Protein AF-A0A6V7QTB5-F1 (afdb_monomer_lite)

pLDDT: mean 77.74, std 9.23, range [52.62, 89.62]

Secondary structure (DSSP, 8-state):
--GGG--HHHHHHHHHHHHHHHTHHHHHHHHHHHHHHHHHT-HHHHHHHHHHHHHHHHHSHHHHHHHHHHHHHHHHHH-HHHHHHTSPP-----TTPPPP----EETTEEHHHHHHHHHHHHHHHHHHTTHHHHHHHHHHHHHHHHHHHHHHSPPPHHHHHHHHHHHHHHHHHHHH--

Structure (mmCIF, N/CA/C/O backbone):
data_AF-A0A6V7QTB5-F1
#
_entry.id   AF-A0A6V7QTB5-F1
#
loop_
_atom_site.group_PDB
_atom_site.id
_atom_site.type_symbol
_atom_site.label_atom_id
_atom_site.label_alt_id
_atom_site.label_comp_id
_atom_site.label_asym_id
_atom_site.label_entity_id
_atom_site.lab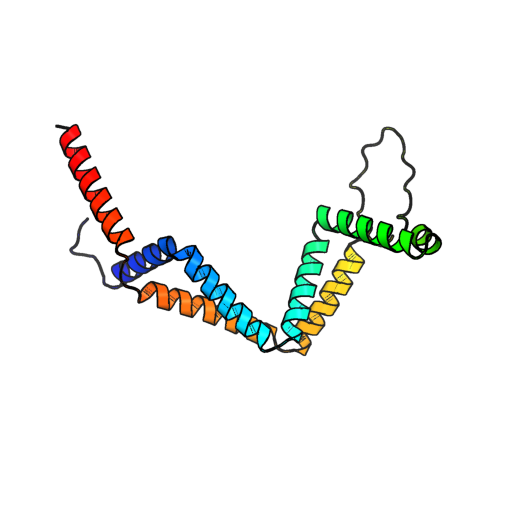el_seq_id
_atom_site.pdbx_PDB_ins_code
_atom_site.Cartn_x
_atom_site.Cartn_y
_atom_site.Cartn_z
_atom_site.occupancy
_atom_site.B_iso_or_equiv
_atom_site.auth_seq_id
_atom_site.auth_comp_id
_atom_site.auth_asym_id
_atom_site.auth_atom_id
_atom_site.pdbx_PDB_model_num
ATOM 1 N N . MET A 1 1 ? -27.037 19.761 29.023 1.00 52.62 1 MET A N 1
ATOM 2 C CA . MET A 1 1 ? -27.208 18.382 28.524 1.00 52.62 1 MET A CA 1
ATOM 3 C C . MET A 1 1 ? -28.286 17.745 29.365 1.00 52.62 1 MET A C 1
ATOM 5 O O . MET A 1 1 ? -28.192 17.825 30.584 1.00 52.62 1 MET A O 1
ATOM 9 N N . ASP A 1 2 ? -29.333 17.241 28.724 1.00 52.91 2 ASP A N 1
ATOM 10 C CA . ASP A 1 2 ? -30.469 16.626 29.403 1.00 52.91 2 ASP A CA 1
ATOM 11 C C . ASP A 1 2 ? -30.120 15.160 29.697 1.00 52.91 2 ASP A C 1
ATOM 13 O O . ASP A 1 2 ? -30.149 14.303 28.817 1.00 52.91 2 ASP A O 1
ATOM 17 N N . TRP A 1 3 ? -29.646 14.895 30.915 1.00 60.69 3 TRP A N 1
ATOM 18 C CA . TRP A 1 3 ? -29.078 13.599 31.309 1.00 60.69 3 TRP A CA 1
ATOM 19 C C . TRP A 1 3 ? -30.129 12.487 31.457 1.00 60.69 3 TRP A C 1
ATOM 21 O O . TRP A 1 3 ? -29.762 11.324 31.597 1.00 60.69 3 TRP A O 1
ATOM 31 N N . GLY A 1 4 ? -31.422 12.827 31.427 1.00 67.38 4 GLY A N 1
ATOM 32 C CA . GLY A 1 4 ? -32.523 11.894 31.685 1.00 67.38 4 GLY A CA 1
ATOM 33 C C . GLY A 1 4 ? -32.846 10.919 30.549 1.00 67.38 4 GLY A C 1
ATOM 34 O O . GLY A 1 4 ? -33.529 9.933 30.799 1.00 67.38 4 GLY A O 1
ATOM 35 N N . ASN A 1 5 ? -32.348 11.165 29.332 1.00 70.75 5 ASN A N 1
ATOM 36 C CA . ASN A 1 5 ? -32.653 10.366 28.134 1.00 70.75 5 ASN A CA 1
ATOM 37 C C . ASN A 1 5 ? -31.423 9.688 27.508 1.00 70.75 5 ASN A C 1
ATOM 39 O O . ASN A 1 5 ? -31.504 9.177 26.395 1.00 70.75 5 ASN A O 1
ATOM 43 N N . VAL A 1 6 ? -30.277 9.703 28.195 1.00 73.94 6 VAL A N 1
ATOM 44 C CA . VAL A 1 6 ? -29.043 9.095 27.684 1.00 73.94 6 VAL A CA 1
ATOM 45 C C . VAL A 1 6 ? -29.136 7.579 27.828 1.00 73.94 6 VAL A C 1
ATOM 47 O O . VAL A 1 6 ? -29.202 7.057 28.944 1.00 73.94 6 VAL A O 1
ATOM 50 N N . THR A 1 7 ? -29.129 6.868 26.705 1.00 82.31 7 THR A N 1
ATOM 51 C CA . THR A 1 7 ? -29.145 5.405 26.701 1.00 82.31 7 THR A CA 1
ATOM 52 C C . THR A 1 7 ? -27.736 4.833 26.870 1.00 82.31 7 THR A C 1
ATOM 54 O O . THR A 1 7 ? -26.720 5.515 26.709 1.00 82.31 7 THR A O 1
ATOM 57 N N . THR A 1 8 ? -27.643 3.549 27.217 1.00 77.06 8 THR A N 1
ATOM 58 C CA . THR A 1 8 ? -26.350 2.853 27.310 1.00 77.06 8 THR A CA 1
ATOM 59 C C . THR A 1 8 ? -25.640 2.760 25.959 1.00 77.06 8 THR A C 1
ATOM 61 O O . THR A 1 8 ? -24.411 2.746 25.929 1.00 77.06 8 THR A O 1
ATOM 64 N N . GLU A 1 9 ? -26.387 2.746 24.856 1.00 81.06 9 GLU A N 1
ATOM 65 C CA . GLU A 1 9 ? -25.855 2.759 23.490 1.00 81.06 9 GLU A CA 1
ATOM 66 C C . GLU A 1 9 ? -25.171 4.098 23.181 1.00 81.06 9 GLU A C 1
ATOM 68 O O . GLU A 1 9 ? -24.017 4.109 22.748 1.00 81.06 9 GLU A O 1
ATOM 73 N N . ASP A 1 10 ? -25.808 5.216 23.550 1.00 79.31 10 ASP A N 1
ATOM 74 C CA . ASP A 1 10 ? -25.248 6.565 23.373 1.00 79.31 10 ASP A CA 1
ATOM 75 C C . ASP A 1 10 ? -23.915 6.739 24.119 1.00 79.31 10 ASP A C 1
ATOM 77 O O . ASP A 1 10 ? -22.973 7.367 23.624 1.00 79.31 10 ASP A O 1
ATOM 81 N N . LEU A 1 11 ? -23.807 6.153 25.317 1.00 74.81 11 LEU A N 1
ATOM 82 C CA . LEU A 1 11 ? -22.572 6.179 26.104 1.00 74.81 11 LEU A CA 1
ATOM 83 C C . LEU A 1 11 ? -21.452 5.381 25.434 1.00 74.81 11 LEU A C 1
ATOM 85 O O . LEU A 1 11 ? -20.308 5.841 25.407 1.00 74.81 11 LEU A O 1
ATOM 89 N N . VAL A 1 12 ? -21.762 4.196 24.902 1.00 77.19 12 VAL A N 1
ATOM 90 C CA . VAL A 1 12 ? -20.783 3.334 24.225 1.00 77.19 12 VAL A CA 1
ATOM 91 C C . VAL A 1 12 ? -20.274 3.991 22.943 1.00 77.19 12 VAL A C 1
ATOM 93 O O . VAL A 1 12 ? -19.063 3.984 22.700 1.00 77.19 12 VAL A O 1
ATOM 96 N N . ASP A 1 13 ? -21.155 4.610 22.161 1.00 79.75 13 ASP A N 1
ATOM 97 C CA . ASP A 1 13 ? -20.770 5.298 20.929 1.00 79.75 13 ASP A CA 1
ATOM 98 C C . ASP A 1 13 ? -19.890 6.525 21.203 1.00 79.75 13 ASP A C 1
ATOM 100 O O . ASP A 1 13 ? -18.825 6.672 20.589 1.00 79.75 13 ASP A O 1
ATOM 104 N N . ALA A 1 14 ? -20.240 7.341 22.203 1.00 76.06 14 ALA A N 1
ATOM 105 C CA . ALA A 1 14 ? -19.421 8.481 22.616 1.00 76.06 14 ALA A CA 1
ATOM 106 C C . ALA A 1 14 ? -18.029 8.051 23.129 1.00 76.06 14 ALA A C 1
ATOM 108 O O . ALA A 1 14 ? -17.004 8.669 22.812 1.00 76.06 14 ALA A O 1
ATOM 109 N N . LEU A 1 15 ? -17.964 6.957 23.897 1.00 76.31 15 LEU A N 1
ATOM 110 C CA . LEU A 1 15 ? -16.710 6.362 24.374 1.00 76.31 15 LEU A CA 1
ATOM 111 C C . LEU A 1 15 ? -15.832 5.870 23.223 1.00 76.31 15 LEU A C 1
ATOM 113 O O . LEU A 1 15 ? -14.628 6.151 23.188 1.00 76.31 15 LEU A O 1
ATOM 117 N N . ARG A 1 16 ? -16.436 5.162 22.268 1.00 78.44 16 ARG A N 1
ATOM 118 C CA . ARG A 1 16 ? -15.759 4.642 21.081 1.00 78.44 16 ARG A CA 1
ATOM 119 C C . ARG A 1 16 ? -15.159 5.770 20.250 1.00 78.44 16 ARG A C 1
ATOM 121 O O . ARG A 1 16 ? -13.987 5.674 19.879 1.00 78.44 16 ARG A O 1
ATOM 128 N N . GLU A 1 17 ? -15.921 6.827 19.980 1.00 81.12 17 GLU A N 1
ATOM 129 C CA . GLU A 1 17 ? -15.454 7.976 19.200 1.00 81.12 17 GLU A CA 1
ATOM 130 C C . GLU A 1 17 ? -14.285 8.691 19.894 1.00 81.12 17 GLU A C 1
ATOM 132 O O . GLU A 1 17 ? -13.239 8.931 19.279 1.00 81.12 17 GLU A O 1
ATOM 137 N N . CYS A 1 18 ? -14.399 8.926 21.206 1.00 76.00 18 CYS A N 1
ATOM 138 C CA . CYS A 1 18 ? -13.336 9.529 22.008 1.00 76.00 18 CYS A CA 1
ATOM 139 C C . CYS A 1 18 ? -12.045 8.692 21.971 1.00 76.00 18 CYS A C 1
ATOM 141 O O . CYS A 1 18 ? -10.950 9.213 21.723 1.00 76.00 18 CYS A O 1
ATOM 143 N N . ASN A 1 19 ? -12.158 7.375 22.165 1.00 81.06 19 ASN A N 1
ATOM 144 C CA . ASN A 1 19 ? -11.010 6.474 22.146 1.00 81.06 19 ASN A CA 1
ATOM 145 C C . ASN A 1 19 ? -10.350 6.422 20.763 1.00 81.06 19 ASN A C 1
ATOM 147 O O . ASN A 1 19 ? -9.125 6.543 20.678 1.00 81.06 19 ASN A O 1
ATOM 151 N N . LEU A 1 20 ? -11.128 6.302 19.681 1.00 79.88 20 LEU A N 1
ATOM 152 C CA . LEU A 1 20 ? -10.620 6.337 18.303 1.00 79.88 20 LEU A CA 1
ATOM 153 C C . LEU A 1 20 ? -9.886 7.641 17.987 1.00 79.88 20 LEU A C 1
ATOM 155 O O . LEU A 1 20 ? -8.852 7.610 17.316 1.00 79.88 20 LEU A O 1
ATOM 159 N N . TYR A 1 21 ? -10.382 8.769 18.496 1.00 79.94 21 TYR A N 1
ATOM 160 C CA . TYR A 1 21 ? -9.748 10.069 18.315 1.00 79.94 21 TYR A CA 1
ATOM 161 C C . TYR A 1 21 ? -8.382 10.148 19.012 1.00 79.94 21 TYR A C 1
ATOM 163 O O . TYR A 1 21 ? -7.379 10.473 18.374 1.00 79.94 21 TYR A O 1
ATOM 171 N N . TYR A 1 22 ? -8.303 9.788 20.298 1.00 76.44 22 TYR A N 1
ATOM 172 C CA . TYR A 1 22 ? -7.052 9.887 21.064 1.00 76.44 22 TYR A CA 1
ATOM 173 C C . TYR A 1 22 ? -6.017 8.810 20.723 1.00 76.44 22 TYR A C 1
ATOM 175 O O . TYR A 1 22 ? -4.818 9.063 20.841 1.00 76.44 22 TYR A O 1
ATOM 183 N N . TYR A 1 23 ? -6.454 7.621 20.304 1.00 76.75 23 TYR A N 1
ATOM 184 C CA . TYR A 1 23 ? -5.582 6.471 20.042 1.00 76.75 23 TYR A CA 1
ATOM 185 C C . TYR A 1 23 ? -5.460 6.110 18.564 1.00 76.75 23 TYR A C 1
ATOM 187 O O . TYR A 1 23 ? -4.987 5.019 18.244 1.00 76.75 23 TYR A O 1
ATOM 195 N N . ARG A 1 24 ? -5.820 7.024 17.655 1.00 81.06 24 ARG A N 1
ATOM 196 C CA . ARG A 1 24 ? -5.770 6.812 16.200 1.00 81.06 24 ARG A CA 1
ATOM 197 C C . ARG A 1 24 ? -4.479 6.121 15.739 1.00 81.06 24 ARG A C 1
ATOM 199 O O . ARG A 1 24 ? -4.543 5.120 15.032 1.00 81.06 24 ARG A O 1
ATOM 206 N N . THR A 1 25 ? -3.316 6.604 16.180 1.00 82.88 25 THR A N 1
ATOM 207 C CA . THR A 1 25 ? -2.013 6.023 15.811 1.00 82.88 25 THR A CA 1
ATOM 208 C C . THR A 1 25 ? -1.803 4.625 16.394 1.00 82.88 25 THR A C 1
ATOM 210 O O . THR A 1 25 ? -1.294 3.748 15.704 1.00 82.88 25 THR A O 1
ATOM 213 N N . ASN A 1 26 ? -2.233 4.374 17.633 1.00 85.25 26 ASN A N 1
ATOM 214 C CA . ASN A 1 26 ? -2.097 3.054 18.253 1.00 85.25 26 ASN A CA 1
ATOM 215 C C . ASN A 1 26 ? -2.985 2.019 17.555 1.00 85.25 26 ASN A C 1
ATOM 217 O O . ASN A 1 26 ? -2.530 0.908 17.299 1.00 85.25 26 ASN A O 1
ATOM 221 N N . TYR A 1 27 ? -4.216 2.388 17.192 1.00 84.56 27 TYR A N 1
ATOM 222 C CA . TYR A 1 27 ? -5.097 1.520 16.409 1.00 84.56 27 TYR A CA 1
ATOM 223 C C . TYR A 1 27 ? -4.549 1.270 15.009 1.00 84.56 27 TYR A C 1
ATOM 225 O O . TYR A 1 27 ? -4.583 0.137 14.536 1.00 84.56 27 TYR A O 1
ATOM 233 N N . PHE A 1 28 ? -3.967 2.292 14.380 1.00 82.31 28 PHE A N 1
ATOM 234 C CA . PHE A 1 28 ? -3.286 2.135 13.101 1.00 82.31 28 PHE A CA 1
ATOM 235 C C . PHE A 1 28 ? -2.123 1.136 13.191 1.00 82.31 28 PHE A C 1
ATOM 237 O O . PHE A 1 28 ? -2.046 0.214 12.381 1.00 82.31 28 PHE A O 1
ATOM 244 N N . ILE A 1 29 ? -1.266 1.254 14.209 1.00 85.94 29 ILE A N 1
ATOM 245 C CA . ILE A 1 29 ? -0.161 0.312 14.446 1.00 85.94 29 ILE A CA 1
ATOM 246 C C . ILE A 1 29 ? -0.697 -1.100 14.697 1.00 85.94 29 ILE A C 1
ATOM 248 O O . ILE A 1 29 ? -0.166 -2.059 14.144 1.00 85.94 29 ILE A O 1
ATOM 252 N N . MET A 1 30 ? -1.767 -1.242 15.480 1.00 84.31 30 MET A N 1
ATOM 253 C CA . MET A 1 30 ? -2.359 -2.545 15.781 1.00 84.31 30 MET A CA 1
ATOM 254 C C . MET A 1 30 ? -2.921 -3.226 14.522 1.00 84.31 30 MET A C 1
ATOM 256 O O . MET A 1 30 ? -2.678 -4.412 14.306 1.00 84.31 30 MET A O 1
ATOM 260 N N . ILE A 1 31 ? -3.607 -2.472 13.653 1.00 84.75 31 ILE A N 1
ATOM 261 C CA . ILE A 1 31 ? -4.093 -2.963 12.353 1.00 84.75 31 ILE A CA 1
ATOM 262 C C . ILE A 1 31 ? -2.912 -3.374 11.470 1.00 84.75 31 ILE A C 1
ATOM 264 O O . ILE A 1 31 ? -2.909 -4.481 10.935 1.00 84.75 31 ILE A O 1
ATOM 268 N N . MET A 1 32 ? -1.887 -2.524 11.350 1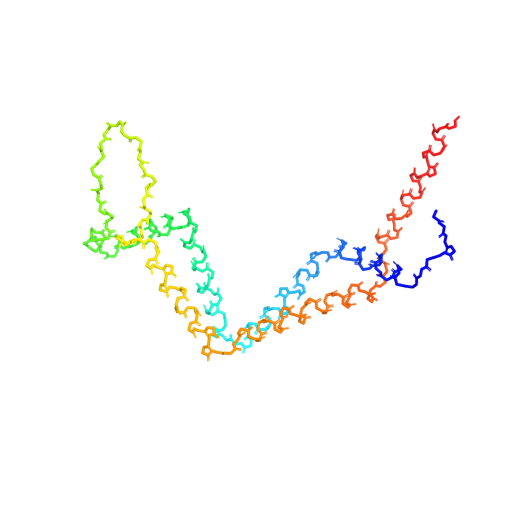.00 82.94 32 MET A N 1
ATOM 269 C CA . MET A 1 32 ? -0.682 -2.837 10.573 1.00 82.94 32 MET A CA 1
ATOM 270 C C . MET A 1 32 ? 0.037 -4.085 11.096 1.00 82.94 32 MET A C 1
ATOM 272 O O . MET A 1 32 ? 0.518 -4.889 10.303 1.00 82.94 32 MET A O 1
ATOM 276 N N . PHE A 1 33 ? 0.073 -4.288 12.413 1.00 83.38 33 PHE A N 1
ATOM 277 C CA . PHE A 1 33 ? 0.692 -5.453 13.038 1.00 83.38 33 PHE A CA 1
ATOM 278 C C . PHE A 1 33 ? -0.086 -6.746 12.756 1.00 83.38 33 PHE A C 1
ATOM 280 O O . PHE A 1 33 ? 0.510 -7.743 12.349 1.00 83.38 33 PHE A O 1
ATOM 287 N N . ILE A 1 34 ? -1.416 -6.730 12.898 1.00 81.88 34 ILE A N 1
ATOM 288 C CA . ILE A 1 34 ? -2.278 -7.887 12.591 1.00 81.88 34 ILE A CA 1
ATOM 289 C C . ILE A 1 34 ? -2.188 -8.250 11.106 1.00 81.88 34 ILE A C 1
ATOM 291 O O . ILE A 1 34 ? -2.042 -9.426 10.764 1.00 81.88 34 ILE A O 1
ATOM 295 N N . LEU A 1 35 ? -2.207 -7.247 10.225 1.00 79.00 35 LEU A N 1
ATOM 296 C CA . LEU A 1 35 ? -2.003 -7.450 8.793 1.00 79.00 35 LEU A CA 1
ATOM 297 C C . LEU A 1 35 ? -0.614 -8.023 8.510 1.00 79.00 35 LEU A C 1
ATOM 299 O O . LEU A 1 35 ? -0.504 -9.030 7.813 1.00 79.00 35 LEU A O 1
ATOM 303 N N . GLY A 1 36 ? 0.433 -7.442 9.098 1.00 78.38 36 GLY A N 1
ATOM 304 C CA . GLY A 1 36 ? 1.813 -7.903 8.962 1.00 78.38 36 GLY A CA 1
ATOM 305 C C . GLY A 1 36 ? 1.991 -9.365 9.372 1.00 78.38 36 GLY A C 1
ATOM 306 O O . GLY A 1 36 ? 2.581 -10.139 8.624 1.00 78.38 36 GLY A O 1
ATOM 307 N N . LEU A 1 37 ? 1.411 -9.785 10.500 1.00 78.81 37 LEU A N 1
ATOM 308 C CA . LEU A 1 37 ? 1.417 -11.187 10.932 1.00 78.81 37 LEU A CA 1
ATOM 309 C C . LEU A 1 37 ? 0.648 -12.109 9.972 1.00 78.81 37 LEU A C 1
ATOM 311 O O . LEU A 1 37 ? 1.084 -13.235 9.720 1.00 78.81 37 LEU A O 1
ATOM 315 N N . GLY A 1 38 ? -0.468 -11.636 9.410 1.00 74.69 38 GLY A N 1
ATOM 316 C CA . GLY A 1 38 ? -1.218 -12.353 8.376 1.00 74.69 38 GLY A CA 1
ATOM 317 C C . GLY A 1 38 ? -0.380 -12.610 7.120 1.00 74.69 38 GLY A C 1
ATOM 318 O O . GLY A 1 38 ? -0.366 -13.729 6.607 1.00 74.69 38 GLY A O 1
ATOM 319 N N . PHE A 1 39 ? 0.382 -11.606 6.679 1.00 72.25 39 PHE A N 1
ATOM 320 C CA . PHE A 1 39 ? 1.300 -11.715 5.542 1.00 72.25 39 PHE A CA 1
ATOM 321 C C . PHE A 1 39 ? 2.539 -12.570 5.847 1.00 72.25 39 PHE A C 1
ATOM 323 O O . PHE A 1 39 ? 2.940 -13.378 5.011 1.00 72.25 39 PHE A O 1
ATOM 330 N N . LEU A 1 40 ? 3.120 -12.464 7.048 1.00 73.00 40 LEU A N 1
ATOM 331 C CA . LEU A 1 40 ? 4.299 -13.243 7.460 1.00 73.00 40 LEU A CA 1
ATOM 332 C C . LEU A 1 40 ? 4.046 -14.755 7.470 1.00 73.00 40 LEU A C 1
ATOM 334 O O . LEU A 1 40 ? 4.955 -15.534 7.194 1.00 73.00 40 LEU A O 1
ATOM 338 N N . ARG A 1 41 ? 2.807 -15.190 7.727 1.00 71.19 41 ARG A N 1
ATOM 339 C CA . ARG A 1 41 ? 2.439 -16.614 7.674 1.00 71.19 41 ARG A CA 1
ATOM 340 C C . ARG A 1 41 ? 2.513 -17.215 6.268 1.00 71.19 41 ARG A C 1
ATOM 342 O O . ARG A 1 41 ? 2.511 -18.441 6.148 1.00 71.19 41 ARG A O 1
ATOM 349 N N . LYS A 1 42 ? 2.534 -16.397 5.209 1.00 73.81 42 LYS A N 1
ATOM 350 C CA . LYS A 1 42 ? 2.494 -16.854 3.812 1.00 73.81 42 LYS A CA 1
ATOM 351 C C . LYS A 1 42 ? 3.424 -15.993 2.938 1.00 73.81 42 LYS A C 1
ATOM 353 O O . LYS A 1 42 ? 2.987 -14.964 2.423 1.00 73.81 42 LYS A O 1
ATOM 358 N N . PRO A 1 43 ? 4.674 -16.423 2.669 1.00 74.75 43 PRO A N 1
ATOM 359 C CA . PRO A 1 43 ? 5.653 -15.609 1.934 1.00 74.75 43 PRO A CA 1
ATOM 360 C C . PRO A 1 43 ? 5.197 -15.243 0.511 1.00 74.75 43 PRO A C 1
ATOM 362 O O . PRO A 1 43 ? 5.532 -14.176 0.004 1.00 74.75 43 PRO A O 1
ATOM 365 N N . LEU A 1 44 ? 4.362 -16.079 -0.115 1.00 78.25 44 LEU A N 1
ATOM 366 C CA . LEU A 1 44 ? 3.779 -15.808 -1.434 1.00 78.25 44 LEU A CA 1
ATOM 367 C C . LEU A 1 44 ? 2.852 -14.580 -1.448 1.00 78.25 44 LEU A C 1
ATOM 369 O O . LEU A 1 44 ? 2.810 -13.865 -2.447 1.00 78.25 44 LEU A O 1
ATOM 373 N N . ALA A 1 45 ? 2.154 -14.292 -0.344 1.00 78.00 45 ALA A N 1
ATOM 374 C CA . ALA A 1 45 ? 1.281 -13.123 -0.244 1.00 78.00 45 ALA A CA 1
ATOM 375 C C . ALA A 1 45 ? 2.086 -11.813 -0.201 1.00 78.00 45 ALA A C 1
ATOM 377 O O . ALA A 1 45 ? 1.655 -10.805 -0.755 1.00 78.00 45 ALA A O 1
ATOM 378 N N . ILE A 1 46 ? 3.285 -11.843 0.391 1.00 80.75 46 ILE A N 1
ATOM 379 C CA . ILE A 1 46 ? 4.209 -10.700 0.411 1.00 80.75 46 ILE A CA 1
ATOM 380 C C . ILE A 1 46 ? 4.673 -10.383 -1.012 1.00 80.75 46 ILE A C 1
ATOM 382 O O . ILE A 1 46 ? 4.618 -9.232 -1.438 1.00 80.75 46 ILE A O 1
ATOM 386 N N . VAL A 1 47 ? 5.070 -11.404 -1.778 1.00 83.31 47 VAL A N 1
ATOM 387 C CA . VAL A 1 47 ? 5.485 -11.230 -3.179 1.00 83.31 47 VAL A CA 1
ATOM 388 C C . VAL A 1 47 ? 4.332 -10.680 -4.021 1.00 83.31 47 VAL A C 1
ATOM 390 O O . VAL A 1 47 ? 4.528 -9.724 -4.769 1.00 83.31 47 VAL A O 1
ATOM 393 N N . ALA A 1 48 ? 3.119 -11.218 -3.856 1.00 84.81 48 ALA A N 1
ATOM 394 C CA . ALA A 1 48 ? 1.932 -10.733 -4.558 1.00 84.81 48 ALA A CA 1
ATOM 395 C C . ALA A 1 48 ? 1.620 -9.259 -4.236 1.00 84.81 48 ALA A C 1
ATOM 397 O O . ALA A 1 48 ? 1.314 -8.495 -5.154 1.00 84.81 48 ALA A O 1
ATOM 398 N N . ALA A 1 49 ? 1.752 -8.855 -2.965 1.00 84.31 49 ALA A N 1
ATOM 399 C CA . ALA A 1 49 ? 1.537 -7.485 -2.494 1.00 84.31 49 ALA A CA 1
ATOM 400 C C . ALA A 1 49 ? 2.617 -6.497 -2.974 1.00 84.31 49 ALA A C 1
ATOM 402 O O . ALA A 1 49 ? 2.320 -5.353 -3.317 1.00 84.31 49 ALA A O 1
ATOM 403 N N . ILE A 1 50 ? 3.878 -6.927 -3.053 1.00 86.31 50 ILE A N 1
ATOM 404 C CA . ILE A 1 50 ? 4.943 -6.120 -3.664 1.00 86.31 50 ILE A CA 1
ATOM 405 C C . ILE A 1 50 ? 4.644 -5.915 -5.152 1.00 86.31 50 ILE A C 1
ATOM 407 O O . ILE A 1 50 ? 4.807 -4.815 -5.676 1.00 86.31 50 ILE A O 1
ATOM 411 N N . LEU A 1 51 ? 4.158 -6.954 -5.834 1.00 85.88 51 LEU A N 1
ATOM 412 C CA . LEU A 1 51 ? 3.853 -6.898 -7.259 1.00 85.88 51 LEU A CA 1
ATOM 413 C C . LEU A 1 51 ? 2.637 -6.018 -7.577 1.00 85.88 51 LEU A C 1
ATOM 415 O O . LEU A 1 51 ? 2.670 -5.259 -8.550 1.00 85.88 51 LEU A O 1
ATOM 419 N N . THR A 1 52 ? 1.590 -6.050 -6.742 1.00 87.50 52 THR A N 1
ATOM 420 C CA . THR A 1 52 ? 0.484 -5.081 -6.838 1.00 87.50 52 THR A CA 1
ATOM 421 C C . THR A 1 52 ? 0.983 -3.664 -6.579 1.00 87.50 52 THR A C 1
ATOM 423 O O . THR A 1 52 ? 0.664 -2.762 -7.350 1.00 87.50 52 THR A O 1
ATOM 426 N N . GLY A 1 53 ? 1.813 -3.463 -5.550 1.00 88.06 53 GLY A N 1
ATOM 427 C CA . GLY A 1 53 ? 2.410 -2.165 -5.236 1.00 88.06 53 GLY A CA 1
ATOM 428 C C . GLY A 1 53 ? 3.232 -1.600 -6.396 1.00 88.06 53 GLY A C 1
ATOM 429 O O . GLY A 1 53 ? 3.063 -0.440 -6.766 1.00 88.06 53 GLY A O 1
ATOM 430 N N . LEU A 1 54 ? 4.057 -2.431 -7.038 1.00 86.31 54 LEU A N 1
ATOM 431 C CA . LEU A 1 54 ? 4.815 -2.059 -8.235 1.00 86.31 54 LEU A CA 1
ATOM 432 C C . LEU A 1 54 ? 3.901 -1.730 -9.419 1.00 86.31 54 LEU A C 1
ATOM 434 O O . LEU A 1 54 ? 4.151 -0.756 -10.125 1.00 86.31 54 LEU A O 1
ATOM 438 N N . THR A 1 55 ? 2.819 -2.486 -9.612 1.00 88.38 55 THR A N 1
ATOM 439 C CA . THR A 1 55 ? 1.809 -2.193 -10.643 1.00 88.38 55 THR A CA 1
ATOM 440 C C . THR A 1 55 ? 1.209 -0.800 -10.440 1.00 88.38 55 THR A C 1
ATOM 442 O O . THR A 1 55 ? 1.148 -0.014 -11.384 1.00 88.38 55 THR A O 1
ATOM 445 N N . ILE A 1 56 ? 0.819 -0.471 -9.203 1.00 88.12 56 ILE A N 1
ATOM 446 C CA . ILE A 1 56 ? 0.270 0.843 -8.839 1.00 88.12 56 ILE A CA 1
ATOM 447 C C . ILE A 1 56 ? 1.326 1.938 -9.027 1.00 88.12 56 ILE A C 1
ATOM 449 O O . ILE A 1 56 ? 1.028 2.996 -9.576 1.00 88.12 56 ILE A O 1
ATOM 453 N N . ALA A 1 57 ? 2.576 1.684 -8.638 1.00 87.12 57 ALA A N 1
ATOM 454 C CA . ALA A 1 57 ? 3.667 2.630 -8.834 1.00 87.12 57 ALA A CA 1
ATOM 455 C C . ALA A 1 57 ? 3.904 2.929 -10.326 1.00 87.1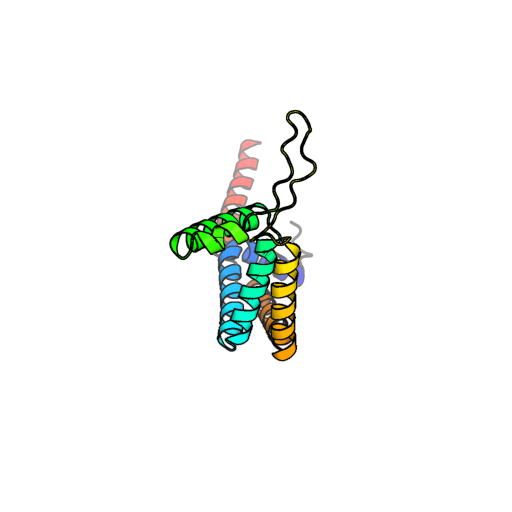2 57 ALA A C 1
ATOM 457 O O . ALA A 1 57 ? 4.120 4.081 -10.686 1.00 87.12 57 ALA A O 1
ATOM 458 N N . PHE A 1 58 ? 3.779 1.939 -11.217 1.00 83.06 58 PHE A N 1
ATOM 459 C CA . PHE A 1 58 ? 3.884 2.151 -12.668 1.00 83.06 58 PHE A CA 1
ATOM 460 C C . PHE A 1 58 ? 2.722 2.939 -13.287 1.00 83.06 58 PHE A C 1
ATOM 462 O O . PHE A 1 58 ? 2.882 3.476 -14.386 1.00 83.06 58 PHE A O 1
ATOM 469 N N . LEU A 1 59 ? 1.580 3.048 -12.602 1.00 84.50 59 LEU A N 1
ATOM 470 C CA . LEU A 1 59 ? 0.502 3.964 -12.993 1.00 84.50 59 LEU A CA 1
ATOM 471 C C . LEU A 1 59 ? 0.843 5.427 -12.671 1.00 84.50 59 LEU A C 1
ATOM 473 O O . LEU A 1 59 ? 0.239 6.326 -13.251 1.00 84.50 59 LEU A O 1
ATOM 477 N N . ASN A 1 60 ? 1.814 5.674 -11.785 1.00 87.62 60 ASN A N 1
ATOM 478 C CA . ASN A 1 60 ? 2.302 7.012 -11.482 1.00 87.62 60 ASN A CA 1
ATOM 479 C C . ASN A 1 60 ? 3.385 7.441 -12.486 1.00 87.62 60 ASN A C 1
ATOM 481 O O . ASN A 1 60 ? 4.460 6.842 -12.582 1.00 87.62 60 ASN A O 1
ATOM 485 N N . ASP A 1 61 ? 3.112 8.537 -13.189 1.00 81.44 61 ASP A N 1
ATOM 486 C CA . ASP A 1 61 ? 3.980 9.102 -14.222 1.00 81.44 61 ASP A CA 1
ATOM 487 C C . ASP A 1 61 ? 5.384 9.442 -13.696 1.00 81.44 61 ASP A C 1
ATOM 489 O O . ASP A 1 61 ? 6.384 9.122 -14.346 1.00 81.44 61 ASP A O 1
ATOM 493 N N . SER A 1 62 ? 5.482 10.019 -12.494 1.00 84.81 62 SER A N 1
ATOM 494 C CA . SER A 1 62 ? 6.765 10.399 -11.885 1.00 84.81 62 SER A CA 1
ATOM 495 C C . SER A 1 62 ? 7.638 9.182 -11.587 1.00 84.81 62 SER A C 1
ATOM 497 O O . SER A 1 62 ? 8.846 9.193 -11.835 1.00 84.81 62 SER A O 1
ATOM 499 N N . PHE A 1 63 ? 7.024 8.105 -11.095 1.00 86.19 63 PHE A N 1
ATOM 500 C CA . PHE A 1 63 ? 7.735 6.867 -10.795 1.00 86.19 63 PHE A CA 1
ATOM 501 C C . PHE A 1 63 ? 8.179 6.159 -12.078 1.00 86.19 63 PHE A C 1
ATOM 503 O O . PHE A 1 63 ? 9.333 5.747 -12.182 1.00 86.19 63 PHE A O 1
ATOM 510 N N . ALA A 1 64 ? 7.303 6.073 -13.082 1.00 83.81 64 ALA A N 1
ATOM 511 C CA . ALA A 1 64 ? 7.612 5.436 -14.359 1.00 83.81 64 ALA A CA 1
ATOM 512 C C . ALA A 1 64 ? 8.799 6.103 -15.081 1.00 83.81 64 ALA A C 1
ATOM 514 O O . ALA A 1 64 ? 9.665 5.410 -15.622 1.00 83.81 64 ALA A O 1
ATOM 515 N N . VAL A 1 65 ? 8.876 7.440 -15.054 1.00 82.19 65 VAL A N 1
ATOM 516 C CA . VAL A 1 65 ? 9.995 8.195 -15.642 1.00 82.19 65 VAL A CA 1
ATOM 517 C C . VAL A 1 65 ? 11.292 7.963 -14.864 1.00 82.19 65 VAL A C 1
ATOM 519 O O . VAL A 1 65 ? 12.308 7.622 -15.477 1.00 82.19 65 VAL A O 1
ATOM 522 N N . ALA A 1 66 ? 11.260 8.086 -13.533 1.00 86.12 66 ALA A N 1
ATOM 523 C CA . ALA A 1 66 ? 12.435 7.881 -12.685 1.00 86.12 66 ALA A CA 1
ATOM 524 C C . ALA A 1 66 ? 12.982 6.448 -12.792 1.00 86.12 66 ALA A C 1
ATOM 526 O O . ALA A 1 66 ? 14.192 6.239 -12.915 1.00 86.12 66 ALA A O 1
ATOM 527 N N . PHE A 1 67 ? 12.090 5.454 -12.812 1.00 86.19 67 PHE A N 1
ATOM 528 C CA . PHE A 1 67 ? 12.447 4.053 -12.996 1.00 86.19 67 PHE A CA 1
ATOM 529 C C . PHE A 1 67 ? 13.111 3.819 -14.355 1.00 86.19 67 PHE A C 1
ATOM 531 O O . PHE A 1 67 ? 14.197 3.244 -14.418 1.00 86.19 67 PHE A O 1
ATOM 538 N N . ASN A 1 68 ? 12.512 4.316 -15.443 1.00 86.19 68 ASN A N 1
ATOM 539 C CA . ASN A 1 68 ? 13.080 4.187 -16.782 1.00 86.19 68 ASN A CA 1
ATOM 540 C C . ASN A 1 68 ? 14.470 4.834 -16.884 1.00 86.19 68 ASN A C 1
ATOM 542 O O . ASN A 1 68 ? 15.382 4.263 -17.485 1.00 86.19 68 ASN A O 1
ATOM 546 N N . GLU A 1 69 ? 14.655 6.010 -16.282 1.00 85.31 69 GLU A N 1
ATOM 547 C CA . GLU A 1 69 ? 15.947 6.687 -16.261 1.00 85.31 69 GLU A CA 1
ATOM 548 C C . GLU A 1 69 ? 16.993 5.887 -15.478 1.00 85.31 69 GLU A C 1
ATOM 550 O O . GLU A 1 69 ? 18.110 5.695 -15.968 1.00 85.31 69 GLU A O 1
ATOM 555 N N . LYS A 1 70 ? 16.631 5.366 -14.300 1.00 89.06 70 LYS A N 1
ATOM 556 C CA . LYS A 1 70 ? 17.536 4.555 -13.484 1.00 89.06 70 LYS A CA 1
ATOM 557 C C . LYS A 1 70 ? 17.931 3.266 -14.201 1.00 89.06 70 LYS A C 1
ATOM 559 O O . LYS A 1 70 ? 19.123 2.997 -14.317 1.00 89.06 70 LYS A O 1
ATOM 564 N N . VAL A 1 71 ? 16.961 2.532 -14.749 1.00 86.44 71 VAL A N 1
ATOM 565 C CA . VAL A 1 71 ? 17.207 1.307 -15.527 1.00 86.44 71 VAL A CA 1
ATOM 566 C C . VAL A 1 71 ? 18.089 1.607 -16.732 1.00 86.44 71 VAL A C 1
ATOM 568 O O . VAL A 1 71 ? 19.090 0.931 -16.940 1.00 86.44 71 VAL A O 1
ATOM 571 N N . THR A 1 72 ? 17.793 2.663 -17.491 1.00 83.50 72 THR A N 1
ATOM 572 C CA . THR A 1 72 ? 18.600 3.037 -18.661 1.00 83.50 72 THR A CA 1
ATOM 573 C C . THR A 1 72 ? 20.031 3.405 -18.264 1.00 83.50 72 THR A C 1
ATOM 575 O O . THR A 1 72 ? 20.969 3.009 -18.953 1.00 83.50 72 THR A O 1
ATOM 578 N N . ARG A 1 73 ? 20.236 4.132 -17.155 1.00 85.25 73 ARG A N 1
ATOM 579 C CA . ARG A 1 73 ? 21.579 4.455 -16.641 1.00 85.25 73 ARG A CA 1
ATOM 580 C C . ARG A 1 73 ? 22.340 3.199 -16.216 1.00 85.25 73 ARG A C 1
ATOM 582 O O . ARG A 1 73 ? 23.504 3.066 -16.576 1.00 85.25 73 ARG A O 1
ATOM 589 N N . THR A 1 74 ? 21.689 2.269 -15.522 1.00 85.88 74 THR A N 1
ATOM 590 C CA . THR A 1 74 ? 22.302 0.994 -15.126 1.00 85.88 74 THR A CA 1
ATOM 591 C C . THR A 1 74 ? 22.645 0.140 -16.345 1.00 85.88 74 THR A C 1
ATOM 593 O O . THR A 1 74 ? 23.769 -0.335 -16.462 1.00 85.88 74 THR A O 1
ATOM 596 N N . VAL A 1 75 ? 21.739 0.009 -17.317 1.00 86.06 75 VAL A N 1
ATOM 597 C CA . VAL A 1 75 ? 22.021 -0.749 -18.546 1.00 86.06 75 VAL A CA 1
ATOM 598 C C . VAL A 1 75 ? 23.163 -0.117 -19.338 1.00 86.06 75 VAL A C 1
ATOM 600 O O . VAL A 1 75 ? 23.987 -0.849 -19.872 1.00 86.06 75 VAL A O 1
ATOM 603 N N . ARG A 1 76 ? 23.287 1.218 -19.368 1.00 84.06 76 ARG A N 1
ATOM 604 C CA . ARG A 1 76 ? 24.445 1.889 -19.988 1.00 84.06 76 ARG A CA 1
ATOM 605 C C . ARG A 1 76 ? 25.775 1.499 -19.345 1.00 84.06 76 ARG A C 1
ATOM 607 O O . ARG A 1 76 ? 26.761 1.431 -20.067 1.00 84.06 76 ARG A O 1
ATOM 614 N N . GLN A 1 77 ? 25.799 1.257 -18.032 1.00 87.25 77 GLN A N 1
ATOM 615 C CA . GLN A 1 77 ? 27.008 0.831 -17.318 1.00 87.25 77 GLN A CA 1
ATOM 616 C C . GLN A 1 77 ? 27.403 -0.610 -17.662 1.00 87.25 77 GLN A C 1
ATOM 618 O O . GLN A 1 77 ? 28.589 -0.896 -17.764 1.00 87.25 77 GLN A O 1
ATOM 623 N N . PHE A 1 78 ? 26.430 -1.500 -17.881 1.00 87.06 78 PHE A N 1
ATOM 624 C CA . PHE A 1 78 ? 26.698 -2.902 -18.227 1.00 87.06 78 PHE A CA 1
ATOM 625 C C . PHE A 1 78 ? 26.919 -3.137 -19.726 1.00 87.06 78 PHE A C 1
ATOM 627 O O . PHE A 1 78 ? 27.773 -3.926 -20.116 1.00 87.06 78 PHE A O 1
ATOM 634 N N . SER A 1 79 ? 26.128 -2.492 -20.585 1.00 83.31 79 SER A N 1
ATOM 635 C CA . SER A 1 79 ? 26.213 -2.646 -22.036 1.00 83.31 79 SER A CA 1
ATOM 636 C C . SER A 1 79 ? 25.680 -1.403 -22.761 1.00 83.31 79 SER A C 1
ATOM 638 O O . SER A 1 79 ? 24.459 -1.198 -22.858 1.00 83.31 79 SER A O 1
ATOM 640 N N . PRO A 1 80 ? 26.564 -0.584 -23.359 1.00 82.62 80 PRO A N 1
ATOM 641 C CA . PRO A 1 80 ? 26.145 0.605 -24.097 1.00 82.62 80 PRO A CA 1
ATOM 642 C C . PRO A 1 80 ? 25.295 0.258 -25.332 1.00 82.62 80 PRO A C 1
ATOM 644 O O . PRO A 1 80 ? 24.405 1.023 -25.708 1.00 82.62 80 PRO A O 1
ATOM 647 N N . HIS A 1 81 ? 25.500 -0.922 -25.925 1.00 81.31 81 HIS A N 1
ATOM 648 C CA . HIS A 1 81 ? 24.749 -1.377 -27.095 1.00 81.31 81 HIS A CA 1
ATOM 649 C C . HIS A 1 81 ? 23.294 -1.754 -26.758 1.00 81.31 81 HIS A C 1
ATOM 651 O O . HIS A 1 81 ? 22.373 -1.424 -27.507 1.00 81.31 81 HIS A O 1
ATOM 657 N N . LEU A 1 82 ? 23.047 -2.378 -25.598 1.00 74.06 82 LEU A N 1
ATOM 658 C CA . LEU A 1 82 ? 21.681 -2.656 -25.130 1.00 74.06 82 LEU A CA 1
ATOM 659 C C . LEU A 1 82 ? 20.934 -1.367 -24.777 1.00 74.06 82 LEU A C 1
ATOM 661 O O . LEU A 1 82 ? 19.759 -1.217 -25.113 1.00 74.06 82 LEU A O 1
ATOM 665 N N . ALA A 1 83 ? 21.625 -0.393 -24.183 1.00 76.44 83 ALA A N 1
ATOM 666 C CA . ALA A 1 83 ? 21.042 0.912 -23.887 1.00 76.44 83 ALA A CA 1
ATOM 667 C C . ALA A 1 83 ? 20.617 1.689 -25.144 1.00 76.44 83 ALA A C 1
ATOM 669 O O . ALA A 1 83 ? 19.660 2.463 -25.091 1.00 76.44 83 ALA A O 1
ATOM 670 N N . ALA A 1 84 ? 21.303 1.491 -26.275 1.00 76.19 84 ALA A N 1
ATOM 671 C CA . ALA A 1 84 ? 20.907 2.078 -27.552 1.00 76.19 84 ALA A CA 1
ATOM 672 C C . ALA A 1 84 ? 19.581 1.489 -28.066 1.00 76.19 84 ALA A C 1
ATOM 674 O O . ALA A 1 84 ? 18.727 2.242 -28.531 1.00 76.19 84 ALA A O 1
ATOM 675 N N . LYS A 1 85 ? 19.369 0.176 -27.897 1.00 77.75 85 LYS A N 1
ATOM 676 C CA . LYS A 1 85 ? 18.121 -0.516 -28.275 1.00 77.75 85 LYS A CA 1
ATOM 677 C C . LYS A 1 85 ? 16.920 -0.154 -27.392 1.00 77.75 85 LYS A C 1
ATOM 679 O O . LYS A 1 85 ? 15.785 -0.272 -27.834 1.00 77.75 85 LYS A O 1
ATOM 684 N N . LEU A 1 86 ? 17.166 0.295 -26.161 1.00 70.88 86 LEU A N 1
ATOM 685 C CA . LEU A 1 86 ? 16.140 0.688 -25.185 1.00 70.88 86 LEU A CA 1
ATOM 686 C C . LEU A 1 86 ? 15.641 2.133 -25.357 1.00 70.88 86 LEU A C 1
ATOM 688 O O . LEU A 1 86 ? 14.761 2.569 -24.610 1.00 70.88 86 LEU A O 1
ATOM 692 N N . ARG A 1 87 ? 16.205 2.904 -26.300 1.00 68.69 87 ARG A N 1
ATOM 693 C CA . ARG A 1 87 ? 15.783 4.291 -26.526 1.00 68.69 87 ARG A CA 1
ATOM 694 C C . ARG A 1 87 ? 14.328 4.334 -27.014 1.00 68.69 87 ARG A C 1
ATOM 696 O O . ARG A 1 87 ? 13.970 3.576 -27.914 1.00 68.69 87 ARG A O 1
ATOM 703 N N . PRO A 1 88 ? 13.490 5.230 -26.461 1.00 66.88 88 PRO A N 1
ATOM 704 C CA . PRO A 1 88 ? 12.150 5.441 -26.989 1.00 66.88 88 PRO A CA 1
ATOM 705 C C . PRO A 1 88 ? 12.231 5.957 -28.436 1.00 66.88 88 PRO A C 1
ATOM 707 O O . PRO A 1 88 ? 13.172 6.696 -28.754 1.00 66.88 88 PRO A O 1
ATOM 710 N N . PRO A 1 89 ? 11.264 5.603 -29.304 1.00 65.00 89 PRO A N 1
ATOM 711 C CA . PRO A 1 89 ? 11.215 6.114 -30.667 1.00 65.00 89 PRO A CA 1
ATOM 712 C C . PRO A 1 89 ? 11.188 7.643 -30.618 1.00 65.00 89 PRO A C 1
ATOM 714 O O . PRO A 1 89 ? 10.318 8.247 -29.985 1.00 65.00 89 PRO A O 1
ATOM 717 N N . MET A 1 90 ? 12.194 8.277 -31.222 1.00 58.78 90 MET A N 1
ATOM 718 C CA . MET A 1 90 ? 12.284 9.731 -31.257 1.00 58.78 90 MET A CA 1
ATOM 719 C C . MET A 1 90 ? 11.205 10.247 -32.203 1.00 58.78 90 MET A C 1
ATOM 721 O O . MET A 1 90 ? 11.334 10.133 -33.418 1.00 58.78 90 MET A O 1
ATOM 725 N N . ALA A 1 91 ? 10.136 10.817 -31.650 1.00 58.03 91 ALA A N 1
ATOM 726 C CA . ALA A 1 91 ? 9.274 11.682 -32.437 1.00 58.03 91 ALA A CA 1
ATOM 727 C C . ALA A 1 91 ? 10.096 12.931 -32.811 1.00 58.03 91 ALA A C 1
ATOM 729 O O . ALA A 1 91 ? 10.700 13.530 -31.912 1.00 58.03 91 ALA A O 1
ATOM 730 N N . PRO A 1 92 ? 10.170 13.318 -34.097 1.00 58.94 92 PRO A N 1
ATOM 731 C CA . PRO A 1 92 ? 10.904 14.507 -34.502 1.00 58.94 92 PRO A CA 1
ATOM 732 C C . PRO A 1 92 ? 10.340 15.719 -33.755 1.00 58.94 92 PRO A C 1
ATOM 734 O O . PRO A 1 92 ? 9.135 15.980 -33.774 1.00 58.94 92 PRO A O 1
ATOM 737 N N . VAL A 1 93 ? 11.211 16.438 -33.047 1.00 57.97 93 VAL A N 1
ATOM 738 C CA . VAL A 1 93 ? 10.833 17.646 -32.311 1.00 57.97 93 VAL A CA 1
ATOM 739 C C . VAL A 1 93 ? 10.579 18.748 -33.335 1.00 57.97 93 VAL A C 1
ATOM 741 O O . VAL A 1 93 ? 11.503 19.414 -33.793 1.00 57.97 93 VAL A O 1
ATOM 744 N N . ILE A 1 94 ? 9.316 18.930 -33.717 1.00 60.66 94 ILE A N 1
ATOM 745 C CA . ILE A 1 94 ? 8.888 20.079 -34.515 1.00 60.66 94 ILE A CA 1
ATOM 746 C C . ILE A 1 94 ? 8.825 21.281 -33.569 1.00 60.66 94 ILE A C 1
ATOM 748 O O . ILE A 1 94 ? 7.962 21.363 -32.690 1.00 60.66 94 ILE A O 1
ATOM 752 N N . ARG A 1 95 ? 9.783 22.199 -33.721 1.00 56.72 95 ARG A N 1
ATOM 753 C CA . ARG A 1 95 ? 9.884 23.441 -32.945 1.00 56.72 95 ARG A CA 1
ATOM 754 C C . ARG A 1 95 ? 8.580 24.241 -33.109 1.00 56.72 95 ARG A C 1
ATOM 756 O O . ARG A 1 95 ? 8.222 24.592 -34.225 1.00 56.72 95 ARG A O 1
ATOM 763 N N . GLY A 1 96 ? 7.867 24.499 -32.009 1.00 61.31 96 GLY A N 1
ATOM 764 C CA . GLY A 1 96 ? 6.662 25.346 -31.987 1.00 61.31 96 GLY A CA 1
ATOM 765 C C . GLY A 1 96 ? 5.314 24.627 -31.835 1.00 61.31 96 GLY A C 1
ATOM 766 O O . GLY A 1 96 ? 4.308 25.301 -31.643 1.00 61.31 96 GLY A O 1
ATOM 767 N N . ARG A 1 97 ? 5.255 23.285 -31.855 1.00 55.81 97 ARG A N 1
ATOM 768 C CA . ARG A 1 97 ? 3.999 22.556 -31.598 1.00 55.81 97 ARG A CA 1
ATOM 769 C C . ARG A 1 97 ? 3.887 22.172 -30.115 1.00 55.81 97 ARG A C 1
ATOM 771 O O . ARG A 1 97 ? 4.792 21.494 -29.622 1.00 55.81 97 ARG A O 1
ATOM 778 N N . PRO A 1 98 ? 2.804 22.532 -29.394 1.00 54.78 98 PRO A N 1
ATOM 779 C CA . PRO A 1 98 ? 2.567 21.992 -28.061 1.00 54.78 98 PRO A CA 1
ATOM 780 C C . PRO A 1 98 ? 2.476 20.471 -28.177 1.00 54.78 98 PRO A C 1
ATOM 782 O O . PRO A 1 98 ? 1.702 19.928 -28.969 1.00 54.78 98 PRO A O 1
ATOM 785 N N . THR A 1 99 ? 3.353 19.778 -27.455 1.00 58.88 99 THR A N 1
ATOM 786 C CA . THR A 1 99 ? 3.458 18.324 -27.557 1.00 58.88 99 THR A CA 1
ATOM 787 C C . THR A 1 99 ? 2.189 17.705 -26.974 1.00 58.88 99 THR A C 1
ATOM 789 O O . THR A 1 99 ? 1.885 17.878 -25.795 1.00 58.88 99 THR A O 1
ATOM 792 N N . ALA A 1 100 ? 1.409 17.011 -27.808 1.00 55.66 100 ALA A N 1
ATOM 793 C CA . ALA A 1 100 ? 0.320 16.173 -27.321 1.00 55.66 100 ALA A CA 1
ATOM 794 C C . ALA A 1 100 ? 0.908 15.190 -26.298 1.00 55.66 100 ALA A C 1
ATOM 796 O O . ALA A 1 100 ? 1.953 14.597 -26.574 1.00 55.66 100 ALA A O 1
ATOM 797 N N . LYS A 1 101 ? 0.278 15.101 -25.114 1.00 56.88 101 LYS A N 1
ATOM 798 C CA . LYS A 1 101 ? 0.688 14.326 -23.924 1.00 56.88 101 LYS A CA 1
ATOM 799 C C . LYS A 1 101 ? 1.747 13.265 -24.246 1.00 56.88 101 LYS A C 1
ATOM 801 O O . LYS A 1 101 ? 1.434 12.229 -24.830 1.00 56.88 101 LYS A O 1
ATOM 806 N N . ARG A 1 102 ? 3.005 13.544 -23.883 1.00 62.03 102 ARG A N 1
ATOM 807 C CA . ARG A 1 102 ? 4.157 12.675 -24.154 1.00 62.03 102 ARG A CA 1
ATOM 808 C C . ARG A 1 102 ? 3.866 11.271 -23.620 1.00 62.03 102 ARG A C 1
ATOM 810 O O . ARG A 1 102 ? 3.827 11.067 -22.411 1.00 62.03 102 ARG A O 1
ATOM 817 N N . ALA A 1 103 ? 3.649 10.309 -24.514 1.00 61.84 103 ALA A N 1
ATOM 818 C CA . ALA A 1 103 ? 3.439 8.924 -24.119 1.00 61.84 103 ALA A CA 1
ATOM 819 C C . ALA A 1 103 ? 4.681 8.424 -23.362 1.00 61.84 103 ALA A C 1
ATOM 821 O O . ALA A 1 103 ? 5.803 8.473 -23.877 1.00 61.84 103 ALA A O 1
ATOM 822 N N . ILE A 1 104 ? 4.489 7.992 -22.115 1.00 66.19 104 ILE A N 1
ATOM 823 C CA . ILE A 1 104 ? 5.574 7.534 -21.245 1.00 66.19 104 ILE A CA 1
ATOM 824 C C . ILE A 1 104 ? 5.944 6.111 -21.651 1.00 66.19 104 ILE A C 1
ATOM 826 O O . ILE A 1 104 ? 5.125 5.188 -21.586 1.00 66.19 104 ILE A O 1
ATOM 830 N N . HIS A 1 105 ? 7.190 5.956 -22.087 1.00 72.00 105 HIS A N 1
ATOM 831 C CA . HIS A 1 105 ? 7.764 4.679 -22.481 1.00 72.00 105 HIS A CA 1
ATOM 832 C C . HIS A 1 105 ? 8.767 4.236 -21.423 1.00 72.00 105 HIS A C 1
ATOM 834 O O . HIS A 1 105 ? 9.621 5.017 -21.003 1.00 72.00 105 HIS A O 1
ATOM 840 N N . ILE A 1 106 ? 8.672 2.972 -21.032 1.00 71.06 106 ILE A N 1
ATOM 841 C CA . ILE A 1 106 ? 9.633 2.304 -20.163 1.00 71.06 106 ILE A CA 1
ATOM 842 C C . ILE A 1 106 ? 10.401 1.346 -21.070 1.00 71.06 106 ILE A C 1
ATOM 844 O O . ILE A 1 106 ? 9.790 0.506 -21.730 1.00 71.06 106 ILE A O 1
ATOM 848 N N . CYS A 1 107 ? 11.723 1.491 -21.173 1.00 69.88 107 CYS A N 1
ATOM 849 C CA . CYS A 1 107 ? 12.567 0.597 -21.974 1.00 69.88 107 CYS A CA 1
ATOM 850 C C . CYS A 1 107 ? 12.123 0.471 -23.454 1.00 69.88 107 CYS A C 1
ATOM 852 O O . CYS A 1 107 ? 12.209 -0.603 -24.046 1.00 69.88 107 CYS A O 1
ATOM 854 N N . GLY A 1 108 ? 11.576 1.541 -24.045 1.00 69.62 108 GLY A N 1
ATOM 855 C CA . GLY A 1 108 ? 11.074 1.549 -25.429 1.00 69.62 108 GLY A CA 1
ATOM 856 C C . GLY A 1 108 ? 9.688 0.916 -25.639 1.00 69.62 108 GLY A C 1
ATOM 857 O O . GLY A 1 108 ? 9.159 0.974 -26.746 1.00 69.62 108 GLY A O 1
ATOM 858 N N . ARG A 1 109 ? 9.054 0.362 -24.598 1.00 76.69 109 ARG A N 1
ATOM 859 C CA . ARG A 1 109 ? 7.675 -0.159 -24.634 1.00 76.69 109 ARG A CA 1
ATOM 860 C C . ARG A 1 109 ? 6.712 0.789 -23.905 1.00 76.69 109 ARG A C 1
ATOM 862 O O . ARG A 1 109 ? 7.132 1.504 -22.992 1.00 76.69 109 ARG A O 1
ATOM 869 N N . PRO A 1 110 ? 5.420 0.822 -24.278 1.00 81.06 110 PRO A N 1
ATOM 870 C CA . PRO A 1 110 ? 4.440 1.633 -23.566 1.00 81.06 110 PRO A CA 1
ATOM 871 C C . PRO A 1 110 ? 4.239 1.104 -22.140 1.00 81.06 110 PRO A C 1
ATOM 873 O O . PRO A 1 110 ? 4.214 -0.108 -21.918 1.00 81.06 110 PRO A O 1
ATOM 876 N N . ARG A 1 111 ? 4.045 2.016 -21.178 1.00 79.50 111 ARG A N 1
ATOM 877 C CA . ARG A 1 111 ? 3.857 1.706 -19.743 1.00 79.50 111 ARG A CA 1
ATOM 878 C C . ARG A 1 111 ? 2.838 0.596 -19.458 1.00 79.50 111 ARG A C 1
ATOM 880 O O . ARG A 1 111 ? 3.042 -0.209 -18.555 1.00 79.50 111 ARG A O 1
ATOM 887 N N . TRP A 1 112 ? 1.779 0.516 -20.266 1.00 80.75 112 TRP A N 1
ATOM 888 C CA . TRP A 1 112 ? 0.699 -0.454 -20.100 1.00 80.75 112 TRP A CA 1
ATOM 889 C C . TRP A 1 112 ? 1.162 -1.903 -20.216 1.00 80.75 112 TRP A C 1
ATOM 891 O O . TRP A 1 112 ? 0.594 -2.757 -19.555 1.00 80.75 112 TRP A O 1
ATOM 901 N N . VAL A 1 113 ? 2.220 -2.190 -20.979 1.00 85.44 113 VAL A N 1
ATOM 902 C CA . VAL A 1 113 ? 2.759 -3.556 -21.077 1.00 85.44 113 VAL A CA 1
ATOM 903 C C . VAL A 1 113 ? 3.309 -4.014 -19.728 1.00 85.44 113 VAL A C 1
ATOM 905 O O . VAL A 1 113 ? 3.012 -5.120 -19.292 1.00 85.44 113 VAL A O 1
ATOM 908 N N . PHE A 1 114 ? 4.047 -3.150 -19.028 1.00 83.56 114 PHE A N 1
ATOM 909 C CA . PHE A 1 114 ? 4.559 -3.464 -17.694 1.00 83.56 114 PHE A CA 1
ATOM 910 C C . PHE A 1 114 ? 3.421 -3.585 -16.683 1.00 83.56 114 PHE A C 1
ATOM 912 O O . PHE A 1 114 ? 3.374 -4.560 -15.943 1.00 83.56 114 PHE A O 1
ATOM 919 N N . VAL A 1 115 ? 2.464 -2.654 -16.706 1.00 88.19 115 VAL A N 1
ATOM 920 C CA . VAL A 1 115 ? 1.273 -2.712 -15.844 1.00 88.19 115 VAL A CA 1
ATOM 921 C C . VAL A 1 115 ? 0.500 -4.018 -16.060 1.00 88.19 115 VAL A C 1
ATOM 923 O O . VAL A 1 115 ? 0.130 -4.668 -15.089 1.00 88.19 115 VAL A O 1
ATOM 926 N N . LEU A 1 116 ? 0.298 -4.452 -17.307 1.00 87.81 116 LEU A N 1
ATOM 927 C CA . LEU A 1 116 ? -0.401 -5.700 -17.628 1.00 87.81 116 LEU A CA 1
ATOM 928 C C . LEU A 1 116 ? 0.378 -6.939 -17.178 1.00 87.81 116 LEU A C 1
ATOM 930 O O . LEU A 1 116 ? -0.211 -7.836 -16.590 1.00 87.81 116 LEU A O 1
ATOM 934 N N . ILE A 1 117 ? 1.696 -6.985 -17.389 1.00 88.25 117 ILE A N 1
ATOM 935 C CA . ILE A 1 117 ? 2.522 -8.122 -16.954 1.00 88.25 117 ILE A CA 1
ATOM 936 C C . ILE A 1 117 ? 2.530 -8.231 -15.424 1.00 88.25 117 ILE A C 1
ATOM 938 O O . ILE A 1 117 ? 2.275 -9.305 -14.881 1.00 88.25 117 ILE A O 1
ATOM 942 N N . PHE A 1 118 ? 2.789 -7.122 -14.723 1.00 87.50 118 PHE A N 1
ATOM 943 C CA . PHE A 1 118 ? 2.840 -7.106 -13.262 1.00 87.50 118 PHE A CA 1
ATOM 944 C C . PHE A 1 118 ? 1.464 -7.367 -12.633 1.00 87.50 118 PHE A C 1
ATOM 946 O O . PHE A 1 118 ? 1.376 -8.132 -11.671 1.00 87.50 118 PHE A O 1
ATOM 953 N N . SER A 1 119 ? 0.386 -6.825 -13.210 1.00 89.00 119 SER A N 1
ATOM 954 C CA . SER A 1 119 ? -0.981 -7.106 -12.750 1.00 89.00 119 SER A CA 1
ATOM 955 C C . SER A 1 119 ? -1.404 -8.549 -13.013 1.00 89.00 119 SER A C 1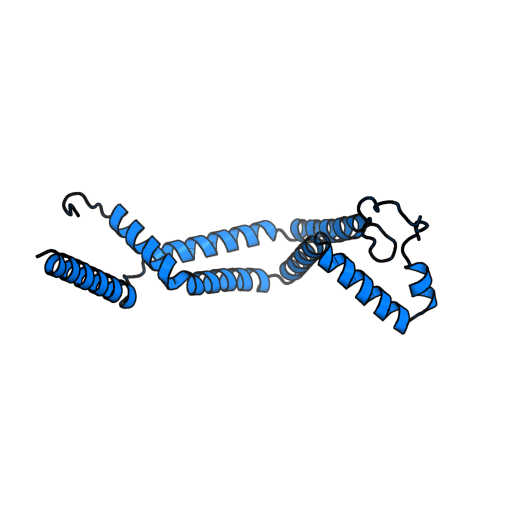
ATOM 957 O O . SER A 1 119 ? -1.972 -9.164 -12.117 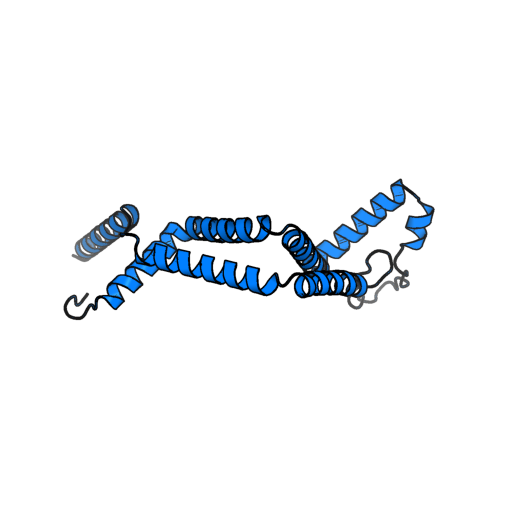1.00 89.00 119 SER A O 1
ATOM 959 N N . ALA A 1 120 ? -1.091 -9.126 -14.177 1.00 89.62 120 ALA A N 1
ATOM 960 C CA . ALA A 1 120 ? -1.411 -10.518 -14.488 1.00 89.62 120 ALA A CA 1
ATOM 961 C C . ALA A 1 120 ? -0.655 -11.484 -13.569 1.00 89.62 120 ALA A C 1
ATOM 963 O O . ALA A 1 120 ? -1.265 -12.365 -12.968 1.00 89.62 120 ALA A O 1
ATOM 964 N N . ALA A 1 121 ? 0.653 -11.281 -13.392 1.00 88.06 121 ALA A N 1
ATOM 965 C CA . ALA A 1 121 ? 1.458 -12.082 -12.476 1.00 88.06 121 ALA A CA 1
ATOM 966 C C . ALA A 1 121 ? 0.958 -11.958 -11.027 1.00 88.06 121 ALA A C 1
ATOM 968 O O . ALA A 1 121 ? 0.865 -12.956 -10.315 1.00 88.06 121 ALA A O 1
ATOM 969 N N . SER A 1 122 ? 0.568 -10.753 -10.603 1.00 86.31 122 SER A N 1
ATOM 970 C CA . SER A 1 122 ? 0.009 -10.541 -9.269 1.00 86.31 122 SER A CA 1
ATOM 971 C C . SER A 1 122 ? -1.353 -11.218 -9.114 1.00 86.31 122 SER A C 1
ATOM 973 O O . SER A 1 122 ? -1.585 -11.905 -8.125 1.00 86.31 122 SER A O 1
ATOM 975 N N . CYS A 1 123 ? -2.227 -11.101 -10.114 1.00 85.06 123 CYS A N 1
ATOM 976 C CA . CYS A 1 123 ? -3.537 -11.744 -10.145 1.00 85.06 123 CYS A CA 1
ATOM 977 C C . CYS A 1 123 ? -3.411 -13.269 -10.049 1.00 85.06 123 CYS A C 1
ATOM 979 O O . CYS A 1 123 ? -4.055 -13.886 -9.205 1.00 85.06 123 CYS A O 1
ATOM 981 N N . ILE A 1 124 ? -2.512 -13.875 -10.830 1.00 86.19 124 ILE A N 1
ATOM 982 C CA . ILE A 1 124 ? -2.234 -15.314 -10.766 1.00 86.19 124 ILE A CA 1
ATOM 983 C C . ILE A 1 124 ? -1.741 -15.699 -9.371 1.00 86.19 124 ILE A C 1
ATOM 985 O O . ILE A 1 124 ? -2.241 -16.666 -8.799 1.00 86.19 124 ILE A O 1
ATOM 989 N N . LEU A 1 125 ? -0.808 -14.943 -8.784 1.00 83.75 125 LEU A N 1
ATOM 990 C CA . LEU A 1 125 ? -0.334 -15.205 -7.423 1.00 83.75 125 LEU A CA 1
ATOM 991 C C . LEU A 1 125 ? -1.466 -15.106 -6.392 1.00 83.75 125 LEU A C 1
ATOM 993 O O . LEU A 1 125 ? -1.544 -15.958 -5.513 1.00 83.75 125 LEU A O 1
ATOM 997 N N . TRP A 1 126 ? -2.372 -14.133 -6.504 1.00 83.00 126 TRP A N 1
ATOM 998 C CA . TRP A 1 126 ? -3.531 -14.011 -5.612 1.00 83.00 126 TRP A CA 1
ATOM 999 C C . TRP A 1 126 ? -4.534 -15.157 -5.770 1.00 83.00 126 TRP A C 1
ATOM 1001 O O . TRP A 1 126 ? -5.011 -15.684 -4.763 1.00 83.00 126 TRP A O 1
ATOM 1011 N N . LEU A 1 127 ? -4.825 -15.557 -7.011 1.00 80.31 127 LEU A N 1
ATOM 1012 C CA . LEU A 1 127 ? -5.782 -16.618 -7.336 1.00 80.31 127 LEU A CA 1
ATOM 1013 C C . LEU A 1 127 ? -5.258 -18.008 -6.959 1.00 80.31 127 LEU A C 1
ATOM 1015 O O . LEU A 1 127 ? -5.976 -18.789 -6.345 1.00 80.31 127 LEU A O 1
ATOM 1019 N N . THR A 1 128 ? -3.996 -18.307 -7.269 1.00 77.75 128 THR A N 1
ATOM 1020 C CA . THR A 1 128 ? -3.384 -19.620 -6.990 1.00 77.75 128 THR A CA 1
ATOM 1021 C C . THR A 1 128 ? -3.205 -19.897 -5.504 1.00 77.75 128 THR A C 1
ATOM 1023 O O . THR A 1 128 ? -3.111 -21.051 -5.100 1.00 77.75 128 THR A O 1
ATOM 1026 N N . SER A 1 129 ? -3.147 -18.856 -4.676 1.00 68.75 129 SER A N 1
ATOM 1027 C CA . SER A 1 129 ? -2.770 -19.012 -3.277 1.00 68.75 129 SER A CA 1
ATOM 1028 C C . SER A 1 129 ? -3.935 -18.926 -2.285 1.00 68.75 129 SER A C 1
ATOM 1030 O O . SER A 1 129 ? -3.687 -18.991 -1.084 1.00 68.75 129 SER A O 1
ATOM 1032 N N . CYS A 1 130 ? -5.191 -18.792 -2.749 1.00 63.66 130 CYS A N 1
ATOM 1033 C CA . CYS A 1 130 ? -6.397 -18.577 -1.918 1.00 63.66 130 CYS A CA 1
ATOM 1034 C C . CYS A 1 130 ? -6.241 -17.452 -0.866 1.00 63.66 130 CYS A C 1
ATOM 1036 O O . CYS A 1 130 ? -7.033 -17.323 0.069 1.00 63.66 130 CYS A O 1
ATOM 1038 N N . ASN A 1 131 ? -5.215 -16.611 -1.018 1.00 64.81 131 ASN A N 1
ATOM 1039 C CA . ASN A 1 131 ? -4.750 -15.676 0.001 1.00 64.81 131 ASN A CA 1
ATOM 1040 C C . ASN A 1 131 ? -5.571 -14.392 0.032 1.00 64.81 131 ASN A C 1
ATOM 1042 O O . ASN A 1 131 ? -5.508 -13.666 1.020 1.00 64.81 131 ASN A O 1
ATOM 1046 N N . LEU A 1 132 ? -6.355 -14.118 -1.015 1.00 68.06 132 LEU A N 1
ATOM 1047 C CA . LEU A 1 132 ? -7.259 -12.972 -1.030 1.00 68.06 132 LEU A CA 1
ATOM 1048 C C . LEU A 1 132 ? -8.268 -13.071 0.123 1.00 68.06 132 LEU A C 1
ATOM 1050 O O . LEU A 1 132 ? -8.481 -12.100 0.843 1.00 68.06 132 LEU A O 1
ATOM 1054 N N . LEU A 1 133 ? -8.817 -14.270 0.351 1.00 72.31 133 LEU A N 1
ATOM 1055 C CA . LEU A 1 133 ? -9.747 -14.526 1.448 1.00 72.31 133 LEU A CA 1
ATOM 1056 C C . LEU A 1 133 ? -9.054 -14.358 2.806 1.00 72.31 133 LEU A C 1
ATOM 1058 O O . LEU A 1 133 ? -9.606 -13.732 3.700 1.00 72.31 133 LEU A O 1
ATOM 1062 N N . THR A 1 134 ? -7.825 -14.855 2.954 1.00 74.75 134 THR A N 1
ATOM 1063 C CA . THR A 1 134 ? -7.036 -14.707 4.188 1.00 74.75 134 THR A CA 1
ATOM 1064 C C . THR A 1 134 ? -6.734 -13.242 4.504 1.00 74.75 134 THR A C 1
ATOM 1066 O O . THR A 1 134 ? -6.810 -12.838 5.660 1.00 74.75 134 THR A O 1
ATOM 1069 N N . VAL A 1 135 ? -6.424 -12.426 3.492 1.00 71.81 135 VAL A N 1
ATOM 1070 C CA . VAL A 1 135 ? -6.184 -10.983 3.657 1.00 71.81 135 VAL A CA 1
ATOM 1071 C C . VAL A 1 135 ? -7.481 -10.236 3.972 1.00 71.81 135 VAL A C 1
ATOM 1073 O O . VAL A 1 135 ? -7.487 -9.363 4.841 1.00 71.81 135 VAL A O 1
ATOM 1076 N N . LEU A 1 136 ? -8.597 -10.607 3.340 1.00 79.25 136 LEU A N 1
ATOM 1077 C CA . LEU A 1 136 ? -9.925 -10.082 3.673 1.00 79.25 136 LEU A CA 1
ATOM 1078 C C . LEU A 1 136 ? -10.333 -10.441 5.110 1.00 79.25 136 LEU A C 1
ATOM 1080 O O . LEU A 1 136 ? -10.779 -9.580 5.859 1.00 79.25 136 LEU A O 1
ATOM 1084 N N . TRP A 1 137 ? -10.093 -11.676 5.549 1.00 79.00 137 TRP A N 1
ATOM 1085 C CA . TRP A 1 137 ? -10.321 -12.070 6.938 1.00 79.00 137 TRP A CA 1
ATOM 1086 C C . TRP A 1 137 ? -9.383 -11.346 7.903 1.00 79.00 137 TRP A C 1
ATOM 1088 O O . TRP A 1 137 ? -9.832 -10.893 8.949 1.00 79.00 137 TRP A O 1
ATOM 1098 N N . ALA A 1 138 ? -8.105 -11.171 7.565 1.00 79.38 138 ALA A N 1
ATOM 1099 C CA . ALA A 1 138 ? -7.156 -10.448 8.411 1.00 79.38 138 ALA A CA 1
ATOM 1100 C C . ALA A 1 138 ? -7.514 -8.959 8.554 1.00 79.38 138 ALA A C 1
ATOM 1102 O O . ALA A 1 138 ? -7.414 -8.410 9.650 1.00 79.38 138 ALA A O 1
ATOM 1103 N N . THR A 1 139 ? -7.968 -8.313 7.474 1.00 80.06 139 THR A N 1
ATOM 1104 C CA . THR A 1 139 ? -8.473 -6.928 7.515 1.00 80.06 139 THR A CA 1
ATOM 1105 C C . THR A 1 139 ? -9.755 -6.832 8.337 1.00 80.06 139 THR A C 1
ATOM 1107 O O . THR A 1 139 ? -9.841 -5.968 9.209 1.00 80.06 139 THR A O 1
ATOM 1110 N N . LEU A 1 140 ? -10.707 -7.750 8.141 1.00 85.88 140 LEU A N 1
ATOM 1111 C CA . LEU A 1 140 ? -11.941 -7.816 8.925 1.00 85.88 140 LEU A CA 1
ATOM 1112 C C . LEU A 1 140 ? -11.654 -8.017 10.421 1.00 85.88 140 LEU A C 1
ATOM 1114 O O . LEU A 1 140 ? -12.173 -7.274 11.249 1.00 85.88 140 LEU A O 1
ATOM 1118 N N . ILE A 1 141 ? -10.795 -8.978 10.773 1.00 84.75 141 ILE A N 1
ATOM 1119 C CA . ILE A 1 141 ? -10.401 -9.262 12.160 1.00 84.75 141 ILE A CA 1
ATOM 1120 C C . ILE A 1 141 ? -9.667 -8.061 12.759 1.00 84.75 141 ILE A C 1
ATOM 1122 O O . ILE A 1 141 ? -9.977 -7.662 13.876 1.00 84.75 141 ILE A O 1
ATOM 1126 N N . GLY A 1 142 ? -8.734 -7.446 12.026 1.00 83.38 142 GLY A N 1
ATOM 1127 C CA . GLY A 1 142 ? -8.034 -6.243 12.480 1.00 83.38 142 GLY A CA 1
ATOM 1128 C C . GLY A 1 142 ? -9.001 -5.106 12.815 1.00 83.38 142 GLY A C 1
ATOM 1129 O O . GLY A 1 142 ? -8.911 -4.522 13.894 1.00 83.38 142 GLY A O 1
ATOM 1130 N N . LEU A 1 143 ? -9.975 -4.848 11.936 1.00 84.06 143 LEU A N 1
ATOM 1131 C CA . LEU A 1 143 ? -11.017 -3.848 12.164 1.00 84.06 143 LEU A CA 1
ATOM 1132 C C . LEU A 1 143 ? -11.899 -4.215 13.363 1.00 84.06 143 LEU A C 1
ATOM 1134 O O . LEU A 1 143 ? -12.043 -3.402 14.274 1.00 84.06 143 LEU A O 1
ATOM 1138 N N . LEU A 1 144 ? -12.423 -5.440 13.424 1.00 86.81 144 LEU A N 1
ATOM 1139 C CA . LEU A 1 144 ? -13.266 -5.903 14.530 1.00 86.81 144 LEU A CA 1
ATOM 1140 C C . LEU A 1 144 ? -12.554 -5.796 15.880 1.00 86.81 144 LEU A C 1
ATOM 1142 O O . LEU A 1 144 ? -13.123 -5.257 16.824 1.00 86.81 144 LEU A O 1
ATOM 1146 N N . VAL A 1 145 ? -11.294 -6.229 15.968 1.00 86.88 145 VAL A N 1
ATOM 1147 C CA . VAL A 1 145 ? -10.509 -6.122 17.205 1.00 86.88 145 VAL A CA 1
ATOM 1148 C C . VAL A 1 145 ? -10.294 -4.657 17.579 1.00 86.88 145 VAL A C 1
ATOM 1150 O O . VAL A 1 145 ? -10.431 -4.323 18.753 1.00 86.88 145 VAL A O 1
ATOM 1153 N N . THR A 1 146 ? -10.019 -3.755 16.626 1.00 83.50 146 THR A N 1
ATOM 1154 C CA . THR A 1 146 ? -9.916 -2.321 16.958 1.00 83.50 146 THR A CA 1
ATOM 1155 C C . THR A 1 146 ? -11.227 -1.723 17.445 1.00 83.50 146 THR A C 1
ATOM 1157 O O . THR A 1 146 ? -11.209 -0.953 18.401 1.00 83.50 146 THR A O 1
ATOM 1160 N N . LEU A 1 147 ? -12.358 -2.092 16.839 1.00 81.81 147 LEU A N 1
ATOM 1161 C CA . LEU A 1 147 ? -13.675 -1.604 17.241 1.00 81.81 147 LEU A CA 1
ATOM 1162 C C . LEU A 1 147 ? -14.064 -2.120 18.628 1.00 81.81 147 LEU A C 1
ATOM 1164 O O . LEU A 1 147 ? -14.472 -1.329 19.478 1.00 81.81 147 LEU A O 1
ATOM 1168 N N . LEU A 1 148 ? -13.861 -3.412 18.889 1.00 82.94 148 LEU A N 1
ATOM 1169 C CA . LEU A 1 148 ? -14.098 -4.012 20.202 1.00 82.94 148 LEU A CA 1
ATOM 1170 C C . LEU A 1 148 ? -13.171 -3.395 21.255 1.00 82.94 148 LEU A C 1
ATOM 1172 O O . LEU A 1 148 ? -13.630 -2.982 22.316 1.00 82.94 148 LEU A O 1
ATOM 1176 N N . HIS A 1 149 ? -11.880 -3.240 20.952 1.00 81.31 149 HIS A N 1
ATOM 1177 C CA . HIS A 1 149 ? -10.931 -2.622 21.878 1.00 81.31 149 HIS A CA 1
ATOM 1178 C C . HIS A 1 149 ? -11.246 -1.144 22.142 1.00 81.31 149 HIS A C 1
ATOM 1180 O O . HIS A 1 149 ? -11.050 -0.672 23.256 1.00 81.31 149 HIS A O 1
ATOM 1186 N N . ALA A 1 150 ? -11.733 -0.397 21.148 1.00 78.62 150 ALA A N 1
ATOM 1187 C CA . ALA A 1 150 ? -12.185 0.980 21.344 1.00 78.62 150 ALA A CA 1
ATOM 1188 C C . ALA A 1 150 ? -13.453 1.062 22.206 1.00 78.62 150 ALA A C 1
ATOM 1190 O O . ALA A 1 150 ? -13.575 2.003 22.987 1.00 78.62 150 ALA A O 1
ATOM 1191 N N . SER A 1 151 ? -14.346 0.073 22.100 1.00 76.06 151 SER A N 1
ATOM 1192 C CA . SER A 1 151 ? -15.618 0.030 22.836 1.00 76.06 151 SER A CA 1
ATOM 1193 C C . SER A 1 151 ? -15.441 -0.387 24.300 1.00 76.06 151 SER A C 1
ATOM 1195 O O . SER A 1 151 ? -16.095 0.160 25.178 1.00 76.06 151 SER A O 1
ATOM 1197 N N . PHE A 1 152 ? -14.525 -1.320 24.592 1.00 73.12 152 PHE A N 1
ATOM 1198 C CA . PHE A 1 152 ? -14.302 -1.811 25.961 1.00 73.12 152 PHE A CA 1
ATOM 1199 C C . PHE A 1 152 ? -13.317 -0.978 26.785 1.00 73.12 152 PHE A C 1
ATOM 1201 O O . PHE A 1 152 ? -13.184 -1.187 27.993 1.00 73.12 152 PHE A O 1
ATOM 1208 N N . ARG A 1 153 ? -12.576 -0.058 26.162 1.00 73.19 153 ARG A N 1
ATOM 1209 C CA . ARG A 1 153 ? -11.559 0.714 26.876 1.00 73.19 153 ARG A CA 1
ATOM 1210 C C . ARG A 1 153 ? -12.198 1.866 27.646 1.00 73.19 153 ARG A C 1
ATOM 1212 O O . ARG A 1 153 ? -12.875 2.714 27.073 1.00 73.19 153 ARG A O 1
ATOM 1219 N N . THR A 1 154 ? -11.916 1.930 28.943 1.00 68.31 154 THR A N 1
ATOM 1220 C CA . THR A 1 154 ? -12.365 3.024 29.810 1.00 68.31 154 THR A CA 1
ATOM 1221 C C . THR A 1 154 ? -11.775 4.376 29.378 1.00 68.31 154 THR A C 1
ATOM 1223 O O . THR A 1 154 ? -10.677 4.426 28.807 1.00 68.31 154 THR A O 1
ATOM 1226 N N . PRO A 1 155 ? -12.491 5.490 29.631 1.00 62.84 155 PRO A N 1
ATOM 1227 C CA . PRO A 1 155 ? -12.106 6.798 29.120 1.00 62.84 155 PRO A CA 1
ATOM 1228 C C . PRO A 1 155 ? -10.803 7.279 29.769 1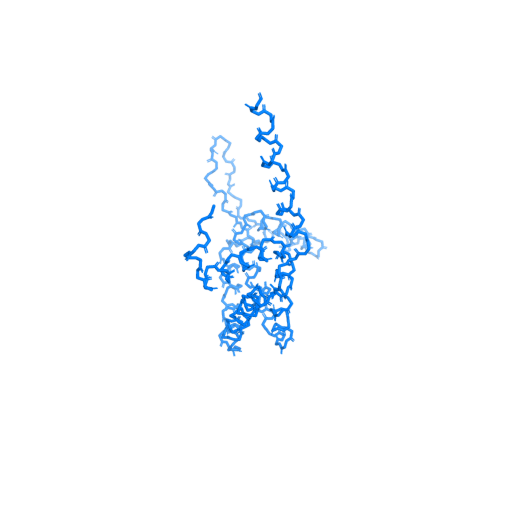.00 62.84 155 PRO A C 1
ATOM 1230 O O . PRO A 1 155 ? -10.619 7.233 30.988 1.00 62.84 155 PRO A O 1
ATOM 1233 N N . ASN A 1 156 ? -9.876 7.733 28.926 1.00 67.50 156 ASN A N 1
ATOM 1234 C CA . ASN A 1 156 ? -8.511 8.069 29.321 1.00 67.50 156 ASN A CA 1
ATOM 1235 C C . ASN A 1 156 ? -8.447 9.271 30.285 1.00 67.50 156 ASN A C 1
ATOM 1237 O O . ASN A 1 156 ? -9.236 10.210 30.187 1.00 67.50 156 ASN A O 1
ATOM 1241 N N . LEU A 1 157 ? -7.424 9.307 31.147 1.00 61.59 157 LEU A N 1
ATOM 1242 C CA . LEU A 1 157 ? -7.121 10.448 32.021 1.00 61.59 157 LEU A CA 1
ATOM 1243 C C . LEU A 1 157 ? -6.986 11.778 31.249 1.00 61.59 157 LEU A C 1
ATOM 1245 O O . LEU A 1 157 ? -7.460 12.804 31.715 1.00 61.59 157 LEU A O 1
ATOM 1249 N N . LYS A 1 158 ? -6.401 11.758 30.046 1.00 67.06 158 LYS A N 1
ATOM 1250 C CA . LYS A 1 158 ? -6.273 12.895 29.121 1.00 67.06 158 LYS A CA 1
ATOM 1251 C C . LYS A 1 158 ? -7.620 13.361 28.566 1.00 67.06 158 LYS A C 1
ATOM 1253 O O . LYS A 1 158 ? -7.816 14.561 28.409 1.00 67.06 158 LYS A O 1
ATOM 1258 N N . ALA A 1 159 ? -8.538 12.432 28.293 1.00 68.19 159 ALA A N 1
ATOM 1259 C CA . ALA A 1 159 ? -9.905 12.777 27.913 1.00 68.19 159 ALA A CA 1
ATOM 1260 C C . ALA A 1 159 ? -10.619 13.447 29.096 1.00 68.19 159 ALA A C 1
ATOM 1262 O O . ALA A 1 159 ? -11.129 14.550 28.940 1.00 68.19 159 ALA A O 1
ATOM 1263 N N . ARG A 1 160 ? -10.510 12.865 30.300 1.00 72.69 160 ARG A N 1
ATOM 1264 C CA . ARG A 1 160 ? -11.053 13.444 31.543 1.00 72.69 160 ARG A CA 1
ATOM 1265 C C . ARG A 1 160 ? -10.485 14.837 31.845 1.00 72.69 160 ARG A C 1
ATOM 1267 O O . ARG A 1 160 ? -11.237 15.746 32.161 1.00 72.69 160 ARG A O 1
ATOM 1274 N N . LEU A 1 161 ? -9.174 15.035 31.694 1.00 77.38 161 LEU A N 1
ATOM 1275 C CA . LEU A 1 161 ? -8.506 16.337 31.845 1.00 77.38 161 LEU A CA 1
ATOM 1276 C C . LEU A 1 161 ? -9.000 17.376 30.835 1.00 77.38 161 LEU A C 1
ATOM 1278 O O . LEU A 1 161 ? -9.096 18.553 31.171 1.00 77.38 161 LEU A O 1
ATOM 1282 N N . ASN A 1 162 ? -9.324 16.960 29.610 1.00 78.19 162 ASN A N 1
ATOM 1283 C CA . ASN A 1 162 ? -9.895 17.866 28.622 1.00 78.19 162 ASN A CA 1
ATOM 1284 C C . ASN A 1 162 ? -11.351 18.219 28.917 1.00 78.19 162 ASN A C 1
ATOM 1286 O O . ASN A 1 162 ? -11.701 19.382 28.744 1.00 78.19 162 ASN A O 1
ATOM 1290 N N . THR A 1 163 ? -12.142 17.283 29.445 1.00 79.06 163 THR A N 1
ATOM 1291 C CA . THR A 1 163 ? -13.473 17.582 29.989 1.00 79.06 163 THR A CA 1
ATOM 1292 C C . THR A 1 163 ? -13.371 18.610 31.115 1.00 79.06 163 THR A C 1
ATOM 1294 O O . THR A 1 163 ? -14.001 19.658 31.032 1.00 79.06 163 THR A O 1
ATOM 1297 N N . PHE A 1 164 ? -12.478 18.399 32.092 1.00 80.12 164 PHE A N 1
ATOM 1298 C CA . PHE A 1 164 ? -12.245 19.379 33.159 1.00 80.12 164 PHE A CA 1
ATOM 1299 C C . PHE A 1 164 ? -11.819 20.746 32.608 1.00 80.12 164 PHE A C 1
ATOM 1301 O O . PHE A 1 164 ? -12.341 21.776 33.022 1.00 80.12 164 PHE A O 1
ATOM 1308 N N . ARG A 1 165 ? -10.904 20.788 31.632 1.00 85.25 165 ARG A N 1
ATOM 1309 C CA . ARG A 1 165 ? -10.476 22.040 30.985 1.00 85.25 165 ARG A CA 1
ATOM 1310 C C . ARG A 1 165 ? -11.635 22.770 30.299 1.00 85.25 165 ARG A C 1
ATOM 1312 O O . ARG A 1 165 ? -11.650 24.000 30.286 1.00 85.25 165 ARG A O 1
ATOM 1319 N N . GLU A 1 166 ? -12.564 22.046 29.686 1.00 84.44 166 GLU A N 1
ATOM 1320 C CA . GLU A 1 166 ? -13.737 22.631 29.031 1.00 84.44 166 GLU A CA 1
ATOM 1321 C C . GLU A 1 166 ? -14.769 23.142 30.031 1.00 84.44 166 GLU A C 1
ATOM 1323 O O . GLU A 1 166 ? -15.268 24.249 29.839 1.00 84.44 166 GLU A O 1
ATOM 1328 N N . GLU A 1 167 ? -14.998 22.419 31.128 1.00 85.56 167 GLU A N 1
ATOM 1329 C CA . GLU A 1 167 ? -15.817 22.891 32.249 1.00 85.56 167 GLU A CA 1
ATOM 1330 C C . GLU A 1 167 ? -15.233 24.169 32.863 1.00 85.56 167 GLU A C 1
ATOM 1332 O O . GLU A 1 167 ? -15.935 25.173 32.970 1.00 85.56 167 GLU A O 1
ATOM 1337 N N . PHE A 1 168 ? -13.926 24.199 33.151 1.00 88.06 168 PHE A N 1
ATOM 1338 C CA . PHE A 1 168 ? -13.245 25.411 33.622 1.00 88.06 168 PHE A CA 1
ATOM 1339 C C . PHE A 1 168 ? -13.384 26.574 32.633 1.00 88.06 168 PHE A C 1
ATOM 1341 O O . PHE A 1 168 ? -13.654 27.704 33.035 1.00 88.06 168 PHE A O 1
ATOM 1348 N N . ARG A 1 169 ? -13.237 26.317 31.327 1.00 86.62 169 ARG A N 1
ATOM 1349 C CA . ARG A 1 169 ? -13.389 27.351 30.292 1.00 86.62 169 ARG A CA 1
ATOM 1350 C C . ARG A 1 169 ? -14.841 27.832 30.159 1.00 86.62 169 ARG A C 1
ATOM 1352 O O . ARG A 1 169 ? -15.054 28.986 29.801 1.00 86.62 169 ARG A O 1
ATOM 1359 N N . ALA A 1 170 ? -15.830 26.972 30.390 1.00 86.38 170 ALA A N 1
ATOM 1360 C CA . ALA A 1 170 ? -17.245 27.341 30.383 1.00 86.38 170 ALA A CA 1
ATOM 1361 C C . ALA A 1 170 ? -17.601 28.208 31.597 1.00 86.38 170 ALA A C 1
ATOM 1363 O O . ALA A 1 170 ? -18.212 29.260 31.429 1.00 86.38 170 ALA A O 1
ATOM 1364 N N . VAL A 1 171 ? -17.134 27.825 32.790 1.00 87.69 171 VAL A N 1
ATOM 1365 C CA . VAL A 1 171 ? -17.272 28.637 34.009 1.00 87.69 171 VAL A CA 1
ATOM 1366 C C . VAL A 1 171 ? -16.607 30.001 33.825 1.00 87.69 171 VAL A C 1
ATOM 1368 O O . VAL A 1 171 ? -17.221 31.024 34.107 1.00 87.69 171 VAL A O 1
ATOM 1371 N N . TRP A 1 172 ? -15.387 30.037 33.286 1.00 89.31 172 TRP A N 1
ATOM 1372 C CA . TRP A 1 172 ? -14.668 31.290 33.048 1.00 89.31 172 TRP A CA 1
ATOM 1373 C C . TRP A 1 172 ? -15.381 32.217 32.053 1.00 89.31 172 TRP A C 1
ATOM 1375 O O . TRP A 1 172 ? -15.418 33.423 32.272 1.00 89.31 172 TRP A O 1
ATOM 1385 N N . ARG A 1 173 ? -15.991 31.667 30.989 1.00 87.19 173 ARG A N 1
ATOM 1386 C CA . ARG A 1 173 ? -16.805 32.453 30.042 1.00 87.19 173 ARG A CA 1
ATOM 1387 C C . ARG A 1 173 ? -18.020 33.093 30.715 1.00 87.19 173 ARG A C 1
ATOM 1389 O O . ARG A 1 173 ? -18.254 34.275 30.506 1.00 87.19 173 ARG A O 1
ATOM 1396 N N . ASN A 1 174 ? -18.725 32.355 31.572 1.00 84.75 174 ASN A N 1
ATOM 1397 C CA . ASN A 1 174 ? -19.852 32.909 32.330 1.00 84.75 174 ASN A CA 1
ATOM 1398 C C . ASN A 1 174 ? -19.417 34.026 33.294 1.00 84.75 174 ASN A C 1
ATOM 1400 O O . ASN A 1 174 ? -20.150 34.990 33.468 1.00 84.75 174 ASN A O 1
ATOM 1404 N N . TYR A 1 175 ? -18.225 33.929 33.894 1.00 80.56 175 TYR A N 1
ATOM 1405 C CA . TYR A 1 175 ? -17.673 35.004 34.730 1.00 80.56 175 TYR A CA 1
ATOM 1406 C C . TYR A 1 175 ? -17.261 36.249 33.936 1.00 80.56 175 TYR A C 1
ATOM 1408 O O . TYR A 1 175 ? -17.295 37.337 34.491 1.00 80.56 175 TYR A O 1
ATOM 1416 N N . SER A 1 176 ? -16.847 36.107 32.673 1.00 75.94 176 SER A N 1
ATOM 1417 C CA . SER A 1 176 ? -16.467 37.249 31.826 1.00 75.94 176 SER A CA 1
ATOM 1418 C C . SER A 1 176 ? -17.645 37.997 31.196 1.00 75.94 176 SER A C 1
ATOM 1420 O O . SER A 1 176 ? -17.446 39.087 30.671 1.00 75.94 176 SER A O 1
ATOM 1422 N N . GLU A 1 177 ? -18.836 37.395 31.188 1.00 70.50 177 GLU A N 1
ATOM 1423 C CA . GLU A 1 177 ? -20.071 38.007 30.673 1.00 70.50 177 GLU A CA 1
ATOM 1424 C C . GLU A 1 177 ? -20.893 38.725 31.767 1.00 70.50 177 GLU A C 1
ATOM 1426 O O . GLU A 1 177 ? -21.889 39.373 31.445 1.00 70.50 177 GLU A O 1
ATOM 1431 N N . LEU A 1 178 ? -20.471 38.620 33.036 1.00 54.94 178 LEU A N 1
ATOM 1432 C CA . LEU A 1 178 ? -20.971 39.378 34.194 1.00 54.94 178 LEU A CA 1
ATOM 1433 C C . LEU A 1 178 ? -20.181 40.679 34.380 1.00 54.94 178 LEU A C 1
ATOM 1435 O O . LEU A 1 178 ? -20.824 41.691 34.738 1.00 54.94 178 LEU A O 1
#

Foldseek 3Di:
DPPPPQDPVNVLVVLLVLLCVVCVVVLVVLLVVLLVVLCVVPVLVVVLVVLVVVLVLLVDPVSLVVQLVVVLVVCCVVDVVLSVQQDAPDDPPDPPDDDDPPQRDRSNHGSVVSSVVSVVVSVCSCVVPVSVVSSVVSNVVSVVVSSVCSSPDDRDPVNVVVVVVVVVVVVVVVVVVD

Sequence (178 aa):
MDWGNVTTEDLVDALRECNLYYYRTNYFIMIMFILGLGFLRKPLAIVAAILTGLTIAFLNDSFAVAFNEKVTRTVRQFSPHLAAKLRPPMAPVIRGRPTAKRAIHICGRPRWVFVLIFSAASCILWLTSCNLLTVLWATLIGLLVTLLHASFRTPNLKARLNTFREEFRAVWRNYSEL

InterPro domains:
  IPR004895 Prenylated rab acceptor PRA1 [PF03208] (17-161)
  IPR004895 Prenylated rab acceptor PRA1 [PTHR12859] (17-177)

Radius of gyration: 27.66 Å; chains: 1; bounding box: 60×59×69 Å

Organism: NCBI:txid296719